Protein AF-A0A662V903-F1 (afdb_monomer)

Radius of gyration: 12.65 Å; Cα contacts (8 Å, |Δi|>4): 39; chains: 1; bounding box: 32×20×28 Å

Secondary structure (DSSP, 8-state):
-EEE-SHHHHHHHHHHHHHHS-S-S-HHHHHHHHHHHHHHHS-EEE--GGGS-S--

Solvent-accessible surface area (backbone atoms only — not comparable to full-atom values): 3529 Å² total; per-residue (Å²): 116,55,72,43,70,48,72,67,54,50,50,52,49,41,50,50,51,58,72,74,44,91,75,90,81,54,63,70,61,54,43,52,52,50,52,54,48,34,72,73,63,56,46,45,80,48,68,49,83,88,70,55,74,92,80,128

Mean predicted aligned error: 4.19 Å

Sequence (56 aa):
MFSLTSIKEIEDLVLGATILGTGGGSPEEGLKLLEEALAIAKEIKIIDLDEVPSDS

pLDDT: mean 92.5, std 8.57, range [53.81, 98.25]

Foldseek 3Di:
DDKDQDLVVQLVVLVVCVVPDPDDDDSVVSSVVVVVVCVVVSMDDDDDPVPPDPDD

Structure (mmCIF, N/CA/C/O backbone):
data_AF-A0A662V903-F1
#
_entry.id   AF-A0A662V903-F1
#
loop_
_atom_site.group_PDB
_atom_site.id
_atom_site.type_symbol
_atom_site.label_atom_id
_atom_site.label_alt_id
_atom_site.label_comp_id
_atom_site.label_asym_id
_atom_site.label_entity_id
_atom_site.label_seq_id
_atom_site.pdbx_PDB_ins_code
_atom_site.Cartn_x
_atom_site.Cartn_y
_atom_site.Cartn_z
_atom_site.occupancy
_atom_site.B_iso_or_equiv
_atom_site.auth_seq_id
_atom_site.auth_comp_id
_atom_site.auth_asym_id
_atom_site.auth_atom_id
_atom_site.pdbx_PDB_model_num
ATOM 1 N N . MET A 1 1 ? -15.262 -5.498 -0.913 1.00 71.56 1 MET A N 1
ATOM 2 C CA . MET A 1 1 ? -14.597 -4.71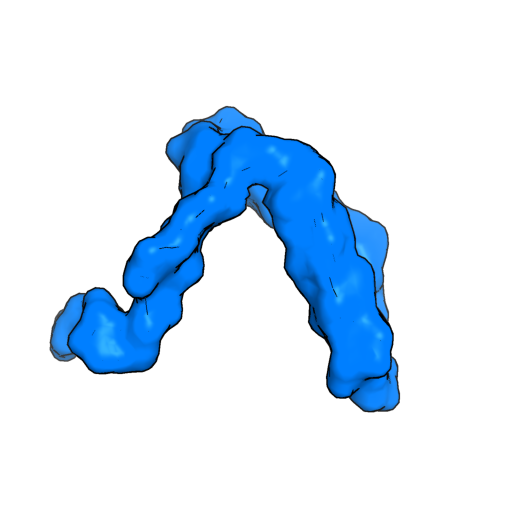6 0.165 1.00 71.56 1 MET A CA 1
ATOM 3 C C . MET A 1 1 ? -13.575 -5.495 1.024 1.00 71.56 1 MET A C 1
ATOM 5 O O . MET A 1 1 ? -13.937 -6.449 1.709 1.00 71.56 1 MET A O 1
ATOM 9 N N . PHE A 1 2 ? -12.311 -5.053 1.045 1.00 87.75 2 PHE A N 1
ATOM 10 C CA . PHE A 1 2 ? -11.235 -5.503 1.959 1.00 87.75 2 PHE A CA 1
ATOM 11 C C . PHE A 1 2 ? -10.454 -4.278 2.482 1.00 87.75 2 PHE A C 1
ATOM 13 O O . PHE A 1 2 ? -10.392 -3.265 1.789 1.00 87.75 2 PHE A O 1
ATOM 20 N N . SER A 1 3 ? -9.875 -4.345 3.687 1.00 94.88 3 SER A N 1
ATOM 21 C CA . SER A 1 3 ? -9.154 -3.222 4.314 1.00 94.88 3 SER A CA 1
ATOM 22 C C . SER A 1 3 ? -7.704 -3.580 4.627 1.00 94.88 3 SER A C 1
ATOM 24 O O . SER A 1 3 ? -7.444 -4.618 5.227 1.00 94.88 3 SER A O 1
ATOM 26 N N . LEU A 1 4 ? -6.783 -2.672 4.304 1.00 97.06 4 LEU A N 1
ATOM 27 C CA . LEU A 1 4 ? -5.382 -2.722 4.722 1.00 97.06 4 LEU A CA 1
ATOM 28 C C . LEU A 1 4 ? -5.251 -1.999 6.065 1.00 97.06 4 LEU A C 1
ATOM 30 O O . LEU A 1 4 ? -5.674 -0.846 6.192 1.00 97.06 4 LEU A O 1
ATOM 34 N N . THR A 1 5 ? -4.668 -2.658 7.061 1.00 97.31 5 THR A N 1
ATOM 35 C CA . THR A 1 5 ? -4.540 -2.129 8.433 1.00 97.31 5 THR A CA 1
ATOM 36 C C . THR A 1 5 ? -3.108 -2.154 8.962 1.00 97.31 5 THR A C 1
ATOM 38 O O . THR A 1 5 ? -2.816 -1.557 9.998 1.00 97.31 5 THR A O 1
ATOM 41 N N . SER A 1 6 ? -2.196 -2.819 8.254 1.00 97.69 6 SER A N 1
ATOM 42 C CA . SER A 1 6 ? -0.811 -3.008 8.668 1.00 97.69 6 SER A CA 1
ATOM 43 C C . SER A 1 6 ? 0.192 -2.574 7.602 1.00 97.69 6 SER A C 1
ATOM 45 O O . SER A 1 6 ? -0.096 -2.560 6.405 1.00 97.69 6 SER A O 1
ATOM 47 N N . ILE A 1 7 ? 1.413 -2.282 8.057 1.00 97.31 7 ILE A N 1
ATOM 48 C CA . ILE A 1 7 ? 2.549 -1.955 7.183 1.00 97.31 7 ILE A CA 1
ATOM 49 C C . ILE A 1 7 ? 2.849 -3.106 6.215 1.00 97.31 7 ILE A C 1
ATOM 51 O O . ILE A 1 7 ? 3.093 -2.885 5.036 1.00 97.31 7 ILE A O 1
ATOM 55 N N . LYS A 1 8 ? 2.747 -4.353 6.683 1.00 98.19 8 LYS A N 1
ATOM 56 C CA . LYS A 1 8 ? 3.021 -5.519 5.844 1.00 98.19 8 LYS A CA 1
ATOM 57 C C . LYS A 1 8 ? 2.057 -5.625 4.656 1.00 98.19 8 LYS A C 1
ATOM 59 O O . LYS A 1 8 ? 2.476 -5.943 3.551 1.00 98.19 8 LYS A O 1
ATOM 64 N N . GLU A 1 9 ? 0.780 -5.324 4.869 1.00 97.81 9 GLU A N 1
ATOM 65 C CA . GLU A 1 9 ? -0.229 -5.376 3.807 1.00 97.81 9 GLU A CA 1
ATOM 66 C C . GLU A 1 9 ? -0.000 -4.300 2.735 1.00 97.81 9 GLU A C 1
ATOM 68 O O . GLU A 1 9 ? -0.150 -4.579 1.545 1.00 97.81 9 GLU A O 1
ATOM 73 N N . ILE A 1 10 ? 0.397 -3.084 3.131 1.00 97.62 10 ILE A N 1
ATOM 74 C CA . ILE A 1 10 ? 0.727 -2.022 2.166 1.00 97.62 10 ILE A CA 1
ATOM 75 C C . ILE A 1 10 ? 2.052 -2.304 1.438 1.00 97.62 10 ILE A C 1
ATOM 77 O O . ILE A 1 10 ? 2.147 -2.034 0.243 1.00 97.62 10 ILE A O 1
ATOM 81 N N . 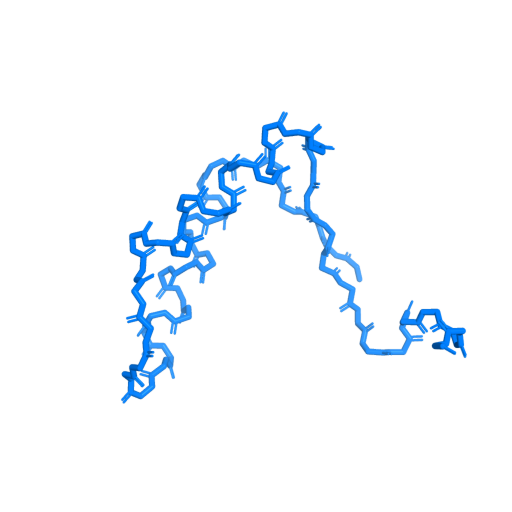GLU A 1 11 ? 3.042 -2.915 2.100 1.00 98.00 11 GLU A N 1
ATOM 82 C CA . GLU A 1 11 ? 4.276 -3.394 1.458 1.00 98.00 11 GLU A CA 1
ATOM 83 C C . GLU A 1 11 ? 3.982 -4.465 0.403 1.00 98.00 11 GLU A C 1
ATOM 85 O O . GLU A 1 11 ? 4.488 -4.385 -0.716 1.00 98.00 11 GLU A O 1
ATOM 90 N N . ASP A 1 12 ? 3.145 -5.452 0.736 1.00 97.94 12 ASP A N 1
ATOM 91 C CA . ASP A 1 12 ? 2.775 -6.531 -0.182 1.00 97.94 12 ASP A CA 1
ATOM 92 C C . ASP A 1 12 ? 1.985 -5.996 -1.389 1.00 97.94 12 ASP A C 1
ATOM 94 O O . ASP A 1 12 ? 2.207 -6.443 -2.519 1.00 97.94 12 ASP A O 1
ATOM 98 N N . LEU A 1 13 ? 1.128 -4.987 -1.185 1.00 96.81 13 LEU A N 1
ATOM 99 C CA . LEU A 1 13 ? 0.443 -4.282 -2.271 1.00 96.81 13 LEU A CA 1
ATOM 100 C C . LEU A 1 13 ? 1.436 -3.581 -3.209 1.00 96.81 13 LEU A C 1
ATOM 102 O O . LEU A 1 13 ? 1.361 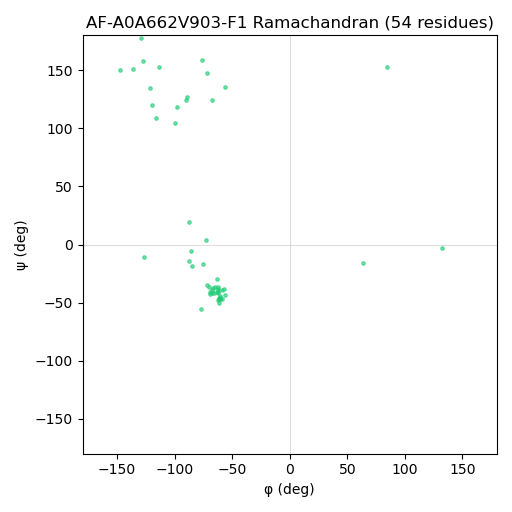-3.757 -4.427 1.00 96.81 13 LEU A O 1
ATOM 106 N N . VAL A 1 14 ? 2.370 -2.801 -2.657 1.00 96.94 14 VAL A N 1
ATOM 107 C CA . VAL A 1 14 ? 3.386 -2.078 -3.442 1.00 96.94 14 VAL A CA 1
ATOM 108 C C . VAL A 1 14 ? 4.286 -3.056 -4.190 1.00 96.94 14 VAL A C 1
ATOM 110 O O . VAL A 1 14 ? 4.571 -2.853 -5.372 1.00 96.94 14 VAL A O 1
ATOM 113 N N . LEU A 1 15 ? 4.695 -4.148 -3.545 1.00 96.94 15 LEU A N 1
ATOM 114 C CA . LEU A 1 15 ? 5.484 -5.202 -4.172 1.00 96.94 15 LEU A CA 1
ATOM 115 C C . LEU A 1 15 ? 4.725 -5.843 -5.340 1.00 96.94 15 LEU A C 1
ATOM 117 O O . LEU A 1 15 ? 5.280 -5.972 -6.432 1.00 96.94 15 LEU A O 1
ATOM 121 N N . GLY A 1 16 ? 3.452 -6.194 -5.143 1.00 96.56 16 GLY A N 1
ATOM 122 C CA . GLY A 1 16 ? 2.597 -6.736 -6.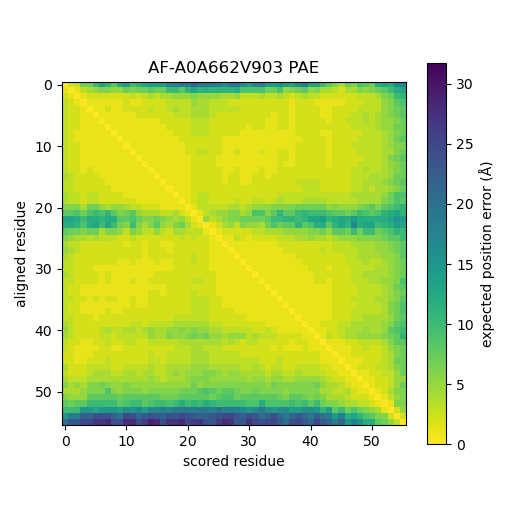197 1.00 96.56 16 GLY A CA 1
ATOM 123 C C . GLY A 1 16 ? 2.464 -5.780 -7.384 1.00 96.56 16 GLY A C 1
ATOM 124 O O . GLY A 1 16 ? 2.671 -6.186 -8.528 1.00 96.56 16 GLY A O 1
ATOM 125 N N . ALA A 1 17 ? 2.209 -4.496 -7.121 1.00 95.62 17 ALA A N 1
ATOM 126 C CA . ALA A 1 17 ? 2.146 -3.462 -8.154 1.00 95.62 17 ALA A CA 1
ATOM 127 C C . ALA A 1 17 ? 3.485 -3.283 -8.891 1.00 95.62 17 AL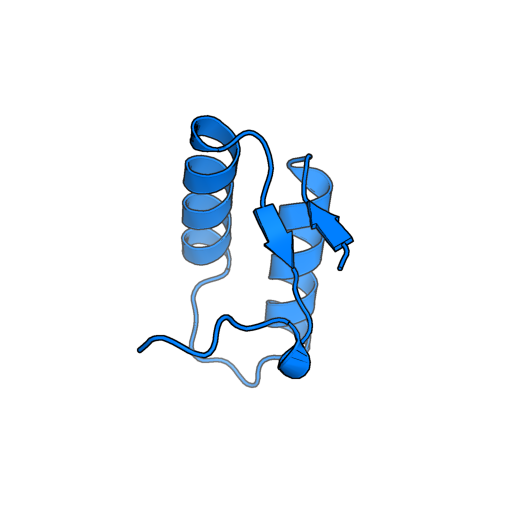A A C 1
ATOM 129 O O . ALA A 1 17 ? 3.500 -3.081 -10.102 1.00 95.62 17 ALA A O 1
ATOM 130 N N . THR A 1 18 ? 4.608 -3.413 -8.182 1.00 95.06 18 THR A N 1
ATOM 131 C CA . THR A 1 18 ? 5.957 -3.329 -8.763 1.00 95.06 18 THR A CA 1
ATOM 132 C C . THR A 1 18 ? 6.247 -4.508 -9.690 1.00 95.06 18 THR A C 1
ATOM 134 O O . THR A 1 18 ? 6.801 -4.315 -10.768 1.00 95.06 18 THR A O 1
ATOM 137 N N . ILE A 1 19 ? 5.855 -5.724 -9.297 1.00 95.88 19 ILE A N 1
ATOM 138 C CA . ILE A 1 19 ? 6.039 -6.942 -10.102 1.00 95.88 19 ILE A CA 1
ATOM 139 C C . ILE A 1 19 ? 5.144 -6.924 -11.349 1.00 95.88 19 ILE A C 1
ATOM 141 O O . ILE A 1 19 ? 5.576 -7.345 -12.420 1.00 95.88 19 ILE A O 1
ATOM 145 N N . LEU A 1 20 ? 3.894 -6.473 -11.207 1.00 96.62 20 LEU A N 1
ATOM 146 C CA . LEU A 1 20 ? 2.900 -6.474 -12.286 1.00 96.62 20 LEU A CA 1
ATOM 147 C C . LEU A 1 20 ? 2.997 -5.246 -13.201 1.00 96.62 20 LEU A C 1
ATOM 149 O O . LEU A 1 20 ? 2.474 -5.264 -14.316 1.00 96.62 20 LEU A O 1
ATOM 153 N N . GLY A 1 21 ? 3.644 -4.178 -12.743 1.00 90.38 21 GLY A N 1
ATOM 154 C CA . GLY A 1 21 ? 3.871 -2.975 -13.527 1.00 90.38 21 GLY A CA 1
ATOM 155 C C . GLY A 1 21 ? 4.911 -3.190 -14.626 1.00 90.38 21 GLY A C 1
ATOM 156 O O . GLY A 1 21 ? 5.893 -3.906 -14.464 1.00 90.38 21 GLY A O 1
ATOM 157 N N . THR A 1 22 ? 4.754 -2.498 -15.751 1.00 88.00 22 THR A N 1
ATOM 158 C CA . THR A 1 22 ? 5.722 -2.518 -16.865 1.00 88.00 22 THR A CA 1
ATOM 159 C C . THR A 1 22 ? 6.838 -1.473 -16.704 1.00 88.00 22 THR A C 1
ATOM 161 O O . THR A 1 22 ? 7.474 -1.091 -17.685 1.00 88.00 22 THR A O 1
ATOM 164 N N . GLY A 1 23 ? 7.054 -0.979 -15.479 1.00 78.81 23 GLY A N 1
ATOM 165 C CA . GLY A 1 23 ? 7.858 0.211 -15.176 1.00 78.81 23 GLY A CA 1
ATOM 166 C C . GLY A 1 23 ? 7.065 1.522 -15.315 1.00 78.81 23 GLY A C 1
ATOM 167 O O . GLY A 1 23 ? 6.090 1.586 -16.060 1.00 78.81 23 GLY A O 1
ATOM 168 N N . GLY A 1 24 ? 7.469 2.565 -14.573 1.00 83.62 24 GLY A N 1
ATOM 169 C CA . GLY A 1 24 ? 6.851 3.905 -14.629 1.00 83.62 24 GLY A CA 1
ATOM 170 C C . GLY A 1 24 ? 6.510 4.563 -13.283 1.00 83.62 24 GLY A C 1
ATOM 171 O O . GLY A 1 24 ? 6.068 5.707 -13.279 1.00 83.62 24 GLY A O 1
ATOM 172 N N . GLY A 1 25 ? 6.725 3.880 -12.155 1.00 88.31 25 GLY A N 1
ATOM 173 C CA . GLY A 1 25 ? 6.523 4.420 -10.804 1.00 88.31 25 GLY A CA 1
ATOM 174 C C . GLY A 1 25 ? 7.735 4.208 -9.894 1.00 88.31 25 GLY A C 1
ATOM 175 O O . GLY A 1 25 ? 8.718 3.587 -10.299 1.00 88.31 25 GLY A O 1
ATOM 176 N N . SER A 1 26 ? 7.639 4.714 -8.664 1.00 95.75 26 SER A N 1
ATOM 177 C CA . SER A 1 26 ? 8.640 4.574 -7.600 1.00 95.75 26 SER A CA 1
ATOM 178 C C . SER A 1 26 ? 8.032 3.781 -6.435 1.00 95.75 26 SER A C 1
ATOM 180 O O . SER A 1 26 ? 7.133 4.302 -5.764 1.00 95.75 26 SER A O 1
ATOM 182 N N . PRO A 1 27 ? 8.452 2.521 -6.201 1.00 96.06 27 PRO A N 1
ATOM 183 C CA . PRO A 1 27 ? 7.954 1.717 -5.085 1.00 96.06 27 PRO A CA 1
ATOM 184 C C . PRO A 1 27 ? 8.170 2.396 -3.729 1.00 96.06 27 PRO A C 1
ATOM 186 O O . PRO A 1 27 ? 7.289 2.357 -2.874 1.00 96.06 27 PRO A O 1
ATOM 189 N N . GLU A 1 28 ? 9.306 3.069 -3.546 1.00 96.88 28 GLU A N 1
ATOM 190 C CA . GLU A 1 28 ? 9.651 3.761 -2.304 1.00 96.88 28 GLU A CA 1
ATOM 191 C C . GLU A 1 28 ? 8.711 4.942 -2.034 1.00 96.88 28 GLU A C 1
ATOM 193 O O . GLU A 1 28 ? 8.264 5.148 -0.905 1.00 96.88 28 GLU A O 1
ATOM 198 N N . GLU A 1 29 ? 8.384 5.712 -3.075 1.00 97.19 29 GLU A N 1
ATOM 199 C CA . GLU A 1 29 ? 7.451 6.835 -2.963 1.00 97.19 29 GLU A CA 1
ATOM 200 C C . GLU A 1 29 ? 6.018 6.346 -2.723 1.00 97.19 29 GLU A C 1
ATOM 202 O O . GLU A 1 29 ? 5.325 6.874 -1.853 1.00 97.19 29 GLU A O 1
ATOM 207 N N . GLY A 1 30 ? 5.596 5.295 -3.434 1.00 96.19 30 GLY A N 1
ATOM 208 C CA . GLY A 1 30 ? 4.286 4.674 -3.247 1.00 96.19 30 GLY A CA 1
ATOM 209 C C . GLY A 1 30 ? 4.089 4.125 -1.833 1.00 96.19 30 GLY A C 1
ATOM 210 O O . GLY A 1 30 ? 3.048 4.369 -1.223 1.00 96.19 30 GLY A O 1
ATOM 211 N N . LEU A 1 31 ? 5.099 3.442 -1.282 1.00 97.81 31 LEU A N 1
ATOM 212 C CA . LEU A 1 31 ? 5.050 2.927 0.086 1.00 97.81 31 LEU A CA 1
ATOM 213 C C . LEU A 1 31 ? 4.929 4.062 1.105 1.00 97.81 31 LEU A C 1
ATOM 215 O O . LEU A 1 31 ? 4.038 4.022 1.948 1.00 97.81 31 LEU A O 1
ATOM 219 N N . LYS A 1 32 ? 5.750 5.110 0.976 1.00 98.25 32 LYS A N 1
ATOM 220 C CA . LYS A 1 32 ? 5.706 6.270 1.875 1.00 98.25 32 LYS A CA 1
ATOM 221 C C . LYS A 1 32 ? 4.318 6.923 1.913 1.00 98.25 32 LYS A C 1
ATOM 223 O O . LYS A 1 32 ? 3.818 7.253 2.986 1.00 98.25 32 LYS A O 1
ATOM 228 N N . LEU A 1 33 ? 3.674 7.088 0.756 1.00 97.62 33 LEU A N 1
ATOM 229 C CA . LEU A 1 33 ? 2.325 7.661 0.679 1.00 97.62 33 LEU A CA 1
ATOM 230 C C . LEU A 1 33 ? 1.284 6.790 1.397 1.00 97.62 33 LEU A C 1
ATOM 232 O O . LEU A 1 33 ? 0.408 7.310 2.090 1.00 97.62 33 LEU A O 1
ATOM 236 N N . LEU A 1 34 ? 1.381 5.466 1.257 1.00 97.56 34 LEU A N 1
ATOM 237 C CA . LEU A 1 34 ? 0.479 4.533 1.935 1.00 97.56 34 LEU A CA 1
ATOM 238 C C . LEU A 1 34 ? 0.725 4.486 3.447 1.00 97.56 34 LEU A C 1
ATOM 240 O O . LEU A 1 34 ? -0.237 4.399 4.208 1.00 97.56 34 LEU A O 1
ATOM 244 N N . GLU A 1 35 ? 1.977 4.593 3.896 1.00 97.88 35 GLU A N 1
ATOM 245 C CA . GLU A 1 35 ? 2.317 4.704 5.319 1.00 97.88 35 GLU A CA 1
ATOM 246 C C . GLU A 1 35 ? 1.698 5.956 5.950 1.00 97.88 35 GLU A C 1
ATOM 248 O O . GLU A 1 35 ? 1.077 5.873 7.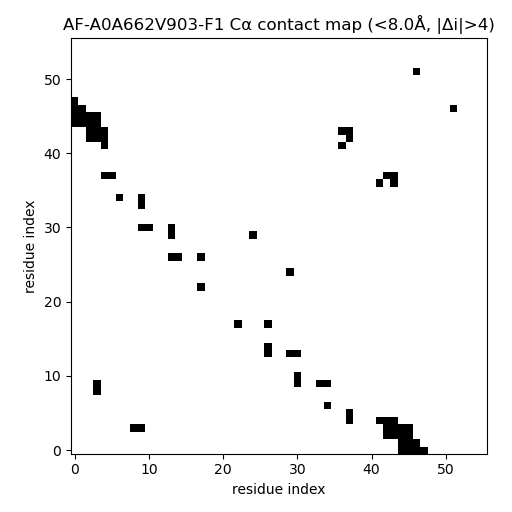012 1.00 97.88 35 GLU A O 1
ATOM 253 N N . GLU A 1 36 ? 1.813 7.108 5.282 1.00 98.12 36 GLU A N 1
ATOM 254 C CA . GLU A 1 36 ? 1.205 8.366 5.726 1.00 98.12 36 GLU A CA 1
ATOM 255 C C . GLU A 1 36 ? -0.328 8.253 5.789 1.00 98.12 36 GLU A C 1
ATOM 257 O O . GLU A 1 36 ? -0.942 8.618 6.798 1.00 98.12 36 GLU A O 1
ATOM 262 N N . ALA A 1 37 ? -0.950 7.681 4.753 1.00 97.69 37 ALA A N 1
ATOM 263 C CA . ALA A 1 37 ? -2.392 7.456 4.713 1.00 97.69 37 ALA A CA 1
ATOM 264 C C . ALA A 1 37 ? -2.862 6.531 5.847 1.00 97.69 37 ALA A C 1
ATOM 266 O O . ALA A 1 37 ? -3.819 6.855 6.555 1.00 97.69 37 ALA A O 1
ATOM 267 N N . LEU A 1 38 ? -2.164 5.415 6.073 1.00 97.44 38 LEU A N 1
ATOM 268 C CA . LEU A 1 38 ? -2.492 4.460 7.128 1.00 97.44 38 LEU A CA 1
ATOM 269 C C . LEU A 1 38 ? -2.285 5.064 8.526 1.00 97.44 38 LEU A C 1
ATOM 271 O O . LEU A 1 38 ? -3.088 4.832 9.432 1.00 97.44 38 LEU A O 1
ATOM 275 N N . ALA A 1 39 ? -1.255 5.891 8.717 1.00 97.31 39 ALA A N 1
ATOM 276 C CA . ALA A 1 39 ? -1.009 6.571 9.985 1.00 97.31 39 ALA A CA 1
ATOM 277 C C . ALA A 1 39 ? -2.153 7.528 10.367 1.00 97.31 39 ALA A C 1
ATOM 279 O O . ALA A 1 39 ? -2.522 7.594 11.550 1.00 97.31 39 ALA A O 1
ATOM 280 N N . ILE A 1 40 ? -2.718 8.228 9.377 1.00 97.38 40 ILE A N 1
ATOM 281 C CA . ILE A 1 40 ? -3.824 9.180 9.540 1.00 97.38 40 ILE A CA 1
ATOM 282 C C . ILE A 1 40 ? -5.158 8.446 9.703 1.00 97.38 40 ILE A C 1
ATOM 284 O O . ILE A 1 40 ? -5.864 8.662 10.688 1.00 97.38 40 ILE A O 1
ATOM 288 N 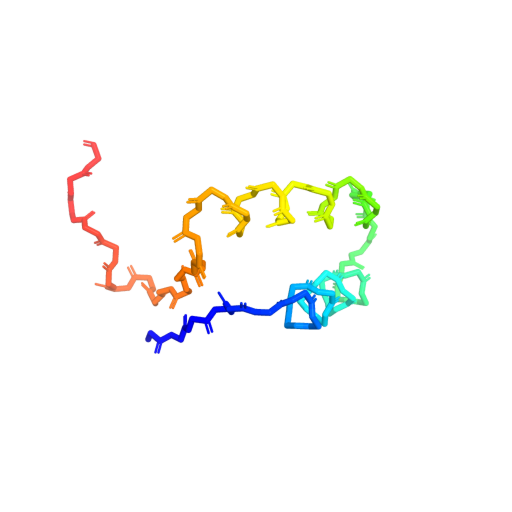N . ALA A 1 41 ? -5.501 7.577 8.751 1.00 95.25 41 ALA A N 1
ATOM 289 C CA . ALA A 1 41 ? -6.827 6.973 8.642 1.00 95.25 41 ALA A CA 1
ATOM 290 C C . ALA A 1 41 ? -6.993 5.685 9.462 1.00 95.25 41 ALA A C 1
ATOM 292 O O . ALA A 1 41 ? -8.120 5.245 9.672 1.00 95.25 41 ALA A O 1
ATOM 293 N N . LYS A 1 42 ? -5.894 5.079 9.936 1.00 94.75 42 LYS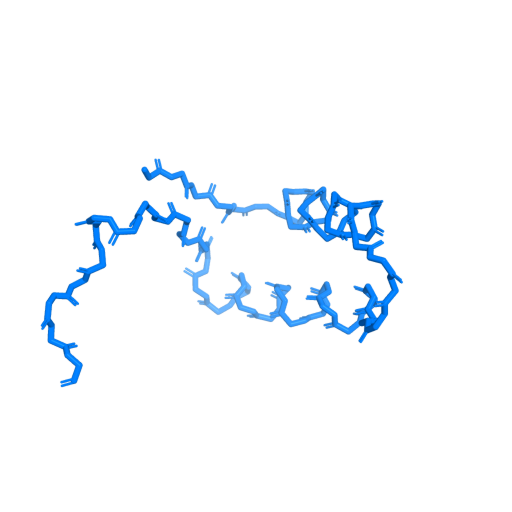 A N 1
ATOM 294 C CA . LYS A 1 42 ? -5.826 3.769 10.623 1.00 94.75 42 LYS A CA 1
ATOM 295 C C . LYS A 1 42 ? -6.241 2.561 9.781 1.00 94.75 42 LYS A C 1
ATOM 297 O O . LYS A 1 42 ? -5.897 1.441 10.144 1.00 94.75 42 LYS A O 1
ATOM 302 N N . GLU A 1 43 ? -6.919 2.779 8.661 1.00 96.69 43 GLU A N 1
ATOM 303 C CA . GLU A 1 43 ? -7.278 1.773 7.669 1.00 96.69 43 GLU A CA 1
ATOM 304 C C . GLU A 1 43 ? -7.304 2.383 6.259 1.00 96.69 43 GLU A C 1
ATOM 306 O O . GLU A 1 43 ? -7.619 3.562 6.086 1.00 96.69 43 GLU A O 1
ATOM 311 N N . ILE A 1 44 ? -7.015 1.566 5.245 1.00 96.44 44 ILE A N 1
ATOM 312 C CA . ILE A 1 44 ? -7.194 1.905 3.827 1.00 96.44 44 ILE A CA 1
ATOM 313 C C . ILE A 1 44 ? -8.183 0.906 3.226 1.00 96.44 44 ILE A C 1
ATOM 315 O O . ILE A 1 44 ? -7.936 -0.298 3.238 1.00 96.44 44 ILE A O 1
ATOM 319 N N . LYS A 1 45 ? -9.307 1.401 2.702 1.00 94.19 45 LYS A N 1
ATOM 320 C CA . LYS A 1 45 ? -10.382 0.574 2.135 1.00 94.19 45 LYS A CA 1
ATOM 321 C C . LYS A 1 45 ? -10.159 0.338 0.647 1.00 94.19 45 LYS A C 1
ATOM 323 O O . LYS A 1 45 ? -10.075 1.293 -0.119 1.00 94.19 45 LYS A O 1
ATOM 328 N N . ILE A 1 46 ? -10.128 -0.929 0.249 1.00 93.56 46 ILE A N 1
ATOM 329 C CA . ILE A 1 46 ? -10.218 -1.360 -1.144 1.00 93.56 46 ILE A CA 1
ATOM 330 C C . ILE A 1 46 ? -11.669 -1.755 -1.413 1.00 93.56 46 ILE A C 1
ATOM 332 O O . ILE A 1 46 ? -12.213 -2.664 -0.775 1.00 93.56 46 ILE A O 1
ATOM 336 N N . ILE A 1 47 ? -12.284 -1.037 -2.345 1.00 92.44 47 ILE A N 1
ATOM 337 C CA . ILE A 1 47 ? -13.672 -1.221 -2.763 1.00 92.44 47 ILE A CA 1
ATOM 338 C C . ILE A 1 47 ? -13.727 -1.714 -4.204 1.00 92.44 47 ILE A C 1
ATOM 340 O O . ILE A 1 47 ? -12.817 -1.448 -4.994 1.00 92.44 47 ILE A O 1
ATOM 344 N N . ASP A 1 48 ? -14.796 -2.426 -4.528 1.00 91.62 48 ASP A N 1
ATOM 345 C CA . ASP A 1 48 ? -15.103 -2.794 -5.903 1.00 91.62 48 ASP A CA 1
ATOM 346 C C . ASP A 1 48 ? -15.670 -1.581 -6.669 1.00 91.62 48 ASP A C 1
ATOM 348 O O . ASP A 1 48 ? -16.131 -0.598 -6.083 1.00 91.62 48 ASP A O 1
ATOM 352 N N . LEU A 1 49 ? -15.591 -1.601 -8.004 1.00 88.44 49 LEU A N 1
ATOM 353 C CA . LEU A 1 49 ? -15.993 -0.453 -8.834 1.00 88.44 49 LEU A CA 1
ATOM 354 C C . LEU A 1 49 ? -17.487 -0.113 -8.714 1.00 88.44 49 LEU A C 1
ATOM 356 O O . LEU A 1 49 ? -17.867 1.043 -8.870 1.00 88.44 49 LEU A O 1
ATOM 360 N N . ASP A 1 50 ? -18.328 -1.107 -8.451 1.00 89.88 50 ASP A N 1
ATOM 361 C CA . ASP A 1 50 ? -19.765 -0.963 -8.211 1.00 89.88 50 ASP A CA 1
ATOM 362 C C . ASP A 1 50 ? -20.095 -0.396 -6.820 1.00 89.88 50 ASP A C 1
ATOM 364 O O . ASP A 1 50 ? -21.197 0.110 -6.615 1.00 89.88 50 ASP A O 1
ATOM 368 N N . GLU A 1 51 ? -19.141 -0.423 -5.885 1.00 86.69 51 GLU A N 1
ATOM 369 C CA . GLU A 1 51 ? -19.256 0.185 -4.553 1.00 86.69 51 GLU A CA 1
ATOM 370 C C . GLU A 1 51 ? -18.875 1.680 -4.551 1.00 86.69 51 GLU A C 1
ATOM 372 O O . GLU A 1 51 ? -19.010 2.356 -3.526 1.00 86.69 51 GLU A O 1
ATOM 377 N N . VAL A 1 52 ? -18.395 2.221 -5.680 1.00 87.00 52 VAL A N 1
ATOM 378 C CA . VAL A 1 52 ? -18.035 3.639 -5.805 1.00 87.00 52 VAL A CA 1
ATOM 379 C C . VAL A 1 52 ? -19.307 4.501 -5.708 1.00 87.00 52 VAL A C 1
ATOM 381 O O . VAL A 1 52 ? -20.237 4.306 -6.496 1.00 87.00 52 VAL A O 1
ATOM 384 N N . PRO A 1 53 ? -19.376 5.473 -4.775 1.00 83.50 53 PRO A N 1
ATOM 385 C CA . PRO A 1 53 ? -20.530 6.359 -4.647 1.00 83.50 53 PRO A CA 1
ATOM 386 C C . PRO A 1 53 ? -20.823 7.083 -5.965 1.00 83.50 53 PRO A C 1
ATOM 388 O O . PRO A 1 53 ? -19.915 7.600 -6.609 1.00 83.50 53 PRO A O 1
ATOM 391 N N . SER A 1 54 ? -22.095 7.149 -6.359 1.00 78.12 54 SER A N 1
ATOM 392 C CA . SER A 1 54 ? -22.514 7.710 -7.654 1.00 78.12 54 SER A CA 1
ATOM 393 C C . SER A 1 54 ? -22.411 9.240 -7.766 1.00 78.12 54 SER A C 1
ATOM 395 O O . SER A 1 54 ? -22.799 9.788 -8.794 1.00 78.12 54 SER A O 1
ATOM 397 N N . ASP A 1 55 ? -21.896 9.925 -6.746 1.00 65.94 55 ASP A N 1
ATOM 398 C CA . ASP A 1 55 ? -21.714 11.376 -6.743 1.00 65.94 55 ASP A CA 1
ATOM 399 C C . ASP A 1 55 ? -20.255 11.721 -7.075 1.00 65.94 55 ASP A C 1
ATOM 401 O O . ASP A 1 55 ? -19.354 11.557 -6.249 1.00 65.94 55 ASP A O 1
ATOM 405 N N . SER A 1 56 ? -20.038 12.179 -8.313 1.00 53.81 56 SER A N 1
ATOM 406 C CA . SER A 1 56 ? -18.825 12.877 -8.771 1.00 53.81 56 SER A CA 1
ATOM 407 C C . SER A 1 56 ? -19.078 14.375 -8.875 1.00 53.81 56 SER A C 1
ATOM 409 O O . SER A 1 56 ? -20.177 14.745 -9.348 1.00 53.81 56 SER A O 1
#

Nearest PDB structu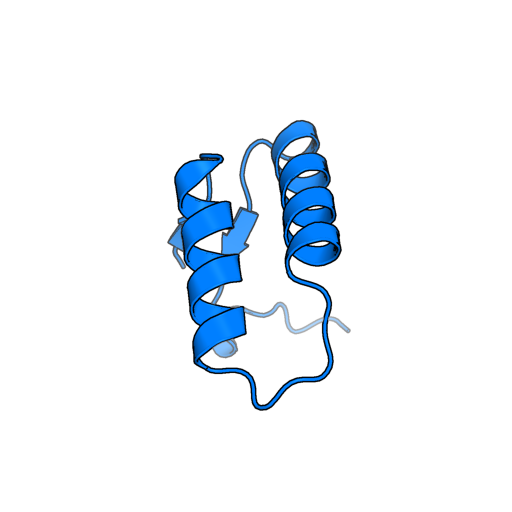res (foldseek):
  4e6n-assembly2_C  TM=4.348E-01  e=9.589E+00  Acetivibrio thermocellus ATCC 27405